Protein AF-M3CKN2-F1 (afdb_monomer_lite)

Sequence (152 aa):
MSQITGFFSELKTSFDNLSQSIQSFLNTIEAIRSFLKILFSIIPLDLFLVLIFSLVLVYLFNTISPTTTRLNYTLGVLIISVLRAFFHQTLSQTWNLGPVSLTAIFLLIPAYLVSSLRFGFYFLKKFRNEKMNSIQKISKQGSITFKNHFIL

Structure (mmCIF, N/CA/C/O backbone):
data_AF-M3CKN2-F1
#
_entry.id   AF-M3CKN2-F1
#
loop_
_atom_site.group_PDB
_atom_site.id
_atom_site.type_symbol
_atom_site.label_atom_id
_atom_site.label_alt_id
_atom_site.label_comp_id
_atom_site.label_asym_id
_atom_site.label_entity_id
_atom_site.label_seq_id
_atom_site.pdbx_PDB_ins_code
_atom_site.Cartn_x
_atom_site.Cartn_y
_atom_site.Cartn_z
_atom_site.occupancy
_atom_site.B_iso_or_equiv
_atom_site.auth_seq_id
_atom_site.auth_comp_id
_atom_site.auth_asym_id
_atom_site.auth_atom_id
_atom_site.pdbx_PDB_model_num
ATOM 1 N N . MET A 1 1 ? -39.050 3.454 58.691 1.00 56.50 1 MET A N 1
ATOM 2 C CA . MET A 1 1 ? -37.647 3.737 58.307 1.00 56.50 1 MET A CA 1
ATOM 3 C C . MET A 1 1 ? -37.112 2.742 57.252 1.00 56.50 1 MET A C 1
ATOM 5 O O . MET A 1 1 ? -35.926 2.446 57.269 1.00 56.50 1 MET A O 1
ATOM 9 N N . SER A 1 2 ? -37.945 2.227 56.326 1.00 66.50 2 SER A N 1
ATOM 10 C CA . SER A 1 2 ? -37.559 1.085 55.462 1.00 66.50 2 SER A CA 1
ATOM 11 C C . SER A 1 2 ? -37.678 1.287 53.942 1.00 66.50 2 SER A C 1
ATOM 13 O O . SER A 1 2 ? -36.967 0.612 53.211 1.00 66.50 2 SER A O 1
ATOM 15 N N . GLN A 1 3 ? -38.514 2.202 53.433 1.00 70.88 3 GLN A N 1
ATOM 16 C CA . GLN A 1 3 ? -38.692 2.361 51.975 1.00 70.88 3 GLN A CA 1
ATOM 17 C C . GLN A 1 3 ? -37.647 3.271 51.321 1.00 70.88 3 GLN A C 1
ATOM 19 O O . GLN A 1 3 ? -37.090 2.925 50.287 1.00 70.88 3 GLN A O 1
ATOM 24 N N . ILE A 1 4 ? -37.339 4.414 51.938 1.00 75.31 4 ILE A N 1
ATOM 25 C CA . ILE A 1 4 ? -36.360 5.374 51.401 1.00 75.31 4 ILE A CA 1
ATOM 26 C C . ILE A 1 4 ? -34.947 4.771 51.419 1.00 75.31 4 ILE A C 1
ATOM 28 O O . ILE A 1 4 ? -34.212 4.866 50.443 1.00 75.31 4 ILE A O 1
ATOM 32 N N . THR A 1 5 ? -34.581 4.083 52.500 1.00 79.19 5 THR A N 1
ATOM 33 C CA . THR A 1 5 ? -33.320 3.336 52.619 1.00 79.19 5 THR A CA 1
ATOM 34 C C . THR A 1 5 ? -33.224 2.179 51.622 1.00 79.19 5 THR A C 1
ATOM 36 O O . THR A 1 5 ? -32.152 1.972 51.060 1.00 79.19 5 THR A O 1
ATOM 39 N N . GLY A 1 6 ? -34.330 1.475 51.347 1.00 80.88 6 GLY A N 1
ATOM 40 C CA . GLY A 1 6 ? -34.402 0.460 50.288 1.00 80.88 6 GLY A CA 1
ATOM 41 C C . GLY A 1 6 ? -34.179 1.051 48.894 1.00 80.88 6 GLY A C 1
ATOM 42 O O . GLY A 1 6 ? -33.321 0.572 48.160 1.00 80.88 6 GLY A O 1
ATOM 43 N N . PHE A 1 7 ? -34.850 2.163 48.581 1.00 88.62 7 PHE A N 1
ATOM 44 C CA . PHE A 1 7 ? -34.675 2.886 47.319 1.00 88.62 7 PHE A CA 1
ATOM 45 C C . PHE A 1 7 ? -33.228 3.356 47.105 1.00 88.62 7 PHE A C 1
ATOM 47 O O . PHE A 1 7 ? -32.655 3.124 46.044 1.00 88.62 7 PHE A O 1
ATOM 54 N N . PHE A 1 8 ? -32.593 3.965 48.115 1.00 89.75 8 PHE A N 1
ATOM 55 C CA . PHE A 1 8 ? -31.186 4.379 48.014 1.00 89.75 8 PHE A CA 1
ATOM 56 C C . PHE A 1 8 ? -30.223 3.191 47.891 1.00 89.75 8 PHE A C 1
ATOM 58 O O . PHE A 1 8 ? -29.199 3.307 47.218 1.00 89.75 8 PHE A O 1
ATOM 65 N N . SER A 1 9 ? -30.548 2.049 48.503 1.00 89.38 9 SER A N 1
ATOM 66 C CA . SER A 1 9 ? -29.778 0.814 48.338 1.00 89.38 9 SER A CA 1
ATOM 67 C C . SER A 1 9 ? -29.868 0.286 46.905 1.00 89.38 9 SER A C 1
ATOM 69 O O . SER A 1 9 ? -28.837 -0.006 46.310 1.00 89.38 9 SER A O 1
ATOM 71 N N . GLU A 1 10 ? -31.067 0.217 46.324 1.00 91.50 10 GLU A N 1
ATOM 72 C CA . GLU A 1 10 ? -31.277 -0.208 44.931 1.00 91.50 10 GLU A CA 1
ATOM 73 C C . GLU A 1 10 ? -30.617 0.741 43.923 1.00 91.50 10 GLU A C 1
ATOM 75 O O . GLU A 1 10 ? -30.014 0.290 42.946 1.00 91.50 10 GLU A O 1
ATOM 80 N N . LEU A 1 11 ? -30.671 2.054 44.179 1.00 90.88 11 LEU A N 1
ATOM 81 C CA . LEU A 1 11 ? -29.977 3.063 43.375 1.00 90.88 11 LEU A CA 1
ATOM 82 C C . LEU A 1 11 ? -28.466 2.846 43.396 1.00 90.88 11 LEU A C 1
ATOM 84 O O . LEU A 1 11 ? -27.823 2.875 42.347 1.00 90.88 11 LEU A O 1
ATOM 88 N N . LYS A 1 12 ? -27.904 2.588 44.581 1.00 91.31 12 LYS A N 1
ATOM 89 C CA . LYS A 1 12 ? -26.478 2.302 44.736 1.00 91.31 12 LYS A CA 1
ATOM 90 C C . LYS A 1 12 ? -26.092 1.023 43.997 1.00 91.31 12 LYS A C 1
ATOM 92 O O . LYS A 1 12 ? -25.159 1.048 43.205 1.00 91.31 12 LYS A O 1
ATOM 97 N N . THR A 1 13 ? -26.852 -0.057 44.170 1.00 94.81 13 THR A N 1
ATOM 98 C CA . THR A 1 13 ? -26.615 -1.320 43.457 1.00 94.81 13 THR A CA 1
ATOM 99 C C . THR A 1 13 ? -26.701 -1.144 41.938 1.00 94.81 13 THR A C 1
ATOM 101 O O . THR A 1 13 ? -25.876 -1.682 41.207 1.00 94.81 13 THR A O 1
ATOM 104 N N . SER A 1 14 ? -27.656 -0.354 41.445 1.00 91.38 14 SER A N 1
ATOM 105 C CA . SER A 1 14 ? -27.794 -0.063 40.012 1.00 91.38 14 SER A CA 1
ATOM 106 C C . SER A 1 14 ? -26.621 0.756 39.474 1.00 91.38 14 SER A C 1
ATOM 108 O O . SER A 1 14 ? -26.134 0.484 38.377 1.00 91.38 14 SER A O 1
ATOM 110 N N . PHE A 1 15 ? -26.140 1.729 40.250 1.00 93.50 15 PHE A N 1
ATOM 111 C CA . PHE A 1 15 ? -24.962 2.517 39.901 1.00 93.50 15 PHE A CA 1
ATOM 112 C C . PHE A 1 15 ? -23.690 1.660 39.878 1.00 93.50 15 PHE A C 1
ATOM 114 O O . PHE A 1 15 ? -22.911 1.749 38.930 1.00 93.50 15 PHE A O 1
ATOM 121 N N . ASP A 1 16 ? -23.514 0.782 40.866 1.00 95.12 16 ASP A N 1
ATOM 122 C CA . ASP A 1 16 ? -22.378 -0.139 40.941 1.00 95.12 16 ASP A CA 1
ATOM 123 C C . ASP A 1 16 ? -22.386 -1.118 39.752 1.00 95.12 16 ASP A C 1
ATOM 125 O O . ASP A 1 16 ? -21.367 -1.290 39.079 1.00 95.12 16 ASP A O 1
ATOM 129 N N . ASN A 1 17 ? -23.553 -1.674 39.407 1.00 95.06 17 ASN A N 1
ATOM 130 C CA . ASN A 1 17 ? -23.725 -2.535 38.233 1.00 95.06 17 ASN A CA 1
ATOM 131 C C . ASN A 1 17 ? -23.444 -1.792 36.917 1.00 95.06 17 ASN A C 1
ATOM 133 O O . ASN A 1 17 ? -22.793 -2.338 36.024 1.00 95.06 17 ASN A O 1
ATOM 137 N N . LEU A 1 18 ? -23.906 -0.543 36.785 1.00 94.88 18 LEU A N 1
ATOM 138 C CA . LEU A 1 18 ? -23.631 0.289 35.613 1.00 94.88 18 LEU A CA 1
ATOM 139 C C . LEU A 1 18 ? -22.132 0.571 35.487 1.00 94.88 18 LEU A C 1
ATOM 141 O O . LEU A 1 18 ? -21.571 0.408 34.406 1.00 94.88 18 LEU A O 1
ATOM 145 N N . SER A 1 19 ? -21.478 0.946 36.587 1.00 94.56 19 SER A N 1
ATOM 146 C CA . SER A 1 19 ? -20.033 1.176 36.642 1.00 94.56 19 SER A CA 1
ATOM 147 C C . SER A 1 19 ? -19.262 -0.072 36.206 1.00 94.56 19 SER A C 1
ATOM 149 O O . SER A 1 19 ? -18.400 -0.008 35.328 1.00 94.56 19 SER A O 1
ATOM 151 N N . GLN A 1 20 ? -19.649 -1.242 36.718 1.00 96.06 20 GLN A N 1
ATOM 152 C CA . GLN A 1 20 ? -19.052 -2.518 36.336 1.00 96.06 20 GLN A CA 1
ATOM 153 C C . GLN A 1 20 ? -19.294 -2.859 34.856 1.00 96.06 20 GLN A C 1
ATOM 155 O O . GLN A 1 20 ? -18.383 -3.334 34.175 1.00 96.06 20 GLN A O 1
ATOM 160 N N . SER A 1 21 ? -20.488 -2.577 34.330 1.00 95.56 21 SER A N 1
ATOM 161 C CA . SER A 1 21 ? -20.810 -2.761 32.912 1.00 95.56 21 SER A CA 1
ATOM 162 C C . SER A 1 21 ? -19.997 -1.828 32.014 1.00 95.56 21 SER A C 1
ATOM 164 O O . SER A 1 21 ? -19.501 -2.267 30.977 1.00 95.56 21 SER A O 1
ATOM 166 N N . ILE A 1 22 ? -19.828 -0.561 32.401 1.00 94.50 22 ILE A N 1
ATOM 167 C CA . ILE A 1 22 ? -18.980 0.400 31.683 1.00 94.50 22 ILE A CA 1
ATOM 168 C C . ILE A 1 22 ? -17.535 -0.093 31.692 1.00 94.50 22 ILE A C 1
ATOM 170 O O . ILE A 1 22 ? -16.895 -0.123 30.644 1.00 94.50 22 ILE A O 1
ATOM 174 N N . GLN A 1 23 ? -17.030 -0.547 32.838 1.00 96.12 23 GLN A N 1
ATOM 175 C CA . GLN A 1 23 ? -15.666 -1.053 32.941 1.00 96.12 23 GLN A CA 1
ATOM 176 C C . GLN A 1 23 ? -15.455 -2.298 32.067 1.00 96.12 23 GLN A C 1
ATOM 178 O O . GLN A 1 23 ? -14.454 -2.401 31.363 1.00 96.12 23 GLN A O 1
ATOM 183 N N . SER A 1 24 ? -16.417 -3.224 32.056 1.00 95.19 24 SER A N 1
ATOM 184 C CA . SER A 1 24 ? -16.391 -4.402 31.183 1.00 95.19 24 SER A CA 1
ATOM 185 C C . SER A 1 24 ? -16.421 -4.024 29.697 1.00 95.19 24 SER A C 1
ATOM 187 O O . SER A 1 24 ? -15.660 -4.571 28.893 1.00 95.19 24 SER A O 1
ATOM 189 N N . PHE A 1 25 ? -17.235 -3.031 29.330 1.00 95.56 25 PHE A N 1
ATOM 190 C CA . PHE A 1 25 ? -17.262 -2.484 27.977 1.00 95.56 25 PHE A CA 1
ATOM 191 C C . PHE A 1 25 ? -15.909 -1.881 27.585 1.00 95.56 25 PHE A C 1
ATOM 193 O O . PHE A 1 25 ? -15.376 -2.221 26.531 1.00 95.56 25 PHE A O 1
ATOM 200 N N . LEU A 1 26 ? -15.309 -1.052 28.444 1.00 96.12 26 LEU A N 1
ATOM 201 C CA . LEU A 1 26 ? -13.989 -0.466 28.199 1.00 96.12 26 LEU A CA 1
ATOM 202 C C . LEU A 1 26 ? -12.911 -1.545 28.040 1.00 96.12 26 LEU A C 1
ATOM 204 O O . LEU A 1 26 ? -12.145 -1.491 27.079 1.00 96.12 26 LEU A O 1
ATOM 208 N N . ASN A 1 27 ? -12.911 -2.568 28.899 1.00 96.69 27 ASN A N 1
ATOM 209 C CA . ASN A 1 27 ? -11.996 -3.707 28.786 1.00 96.69 27 ASN A CA 1
ATOM 210 C C . ASN A 1 27 ? -12.182 -4.456 27.455 1.00 96.69 27 ASN A C 1
ATOM 212 O O . ASN A 1 27 ? -11.209 -4.875 26.828 1.00 96.69 27 ASN A O 1
ATOM 216 N N . THR A 1 28 ? -13.425 -4.595 26.989 1.00 95.75 28 THR A N 1
ATOM 217 C CA . THR A 1 28 ? -13.738 -5.216 25.694 1.00 95.75 28 THR A CA 1
ATOM 218 C C . THR A 1 28 ? -13.215 -4.368 24.534 1.00 95.75 28 THR A C 1
ATOM 220 O O . THR A 1 28 ? -12.582 -4.894 23.620 1.00 95.75 28 THR A O 1
ATOM 223 N N . ILE A 1 29 ? -13.418 -3.049 24.578 1.00 94.75 29 ILE A N 1
ATOM 224 C CA . ILE A 1 29 ? -12.879 -2.116 23.580 1.00 94.75 29 ILE A CA 1
ATOM 225 C C . ILE A 1 29 ? -11.348 -2.163 23.557 1.00 94.75 29 ILE A C 1
ATOM 227 O O . ILE A 1 29 ? -10.748 -2.149 22.482 1.00 94.75 29 ILE A O 1
ATOM 231 N N . GLU A 1 30 ? -10.704 -2.267 24.717 1.00 95.94 30 GLU A N 1
ATOM 232 C CA . GLU A 1 30 ? -9.252 -2.388 24.813 1.00 95.94 30 GLU A CA 1
ATOM 233 C C . GLU A 1 30 ? -8.739 -3.715 24.237 1.00 95.94 30 GLU A C 1
ATOM 235 O O . GLU A 1 30 ? -7.770 -3.718 23.471 1.00 95.94 30 GLU A O 1
ATOM 240 N N . ALA A 1 31 ? -9.435 -4.825 24.496 1.00 94.44 31 ALA A N 1
ATOM 241 C CA . ALA A 1 31 ? -9.141 -6.114 23.874 1.00 94.44 31 ALA A CA 1
ATOM 242 C C . ALA A 1 31 ? -9.282 -6.055 22.342 1.00 94.44 31 ALA A C 1
ATOM 244 O O . ALA A 1 31 ? -8.383 -6.500 21.624 1.00 94.44 31 ALA A O 1
ATOM 245 N N . ILE A 1 32 ? -10.354 -5.435 21.830 1.00 92.69 32 ILE A N 1
ATOM 246 C CA . ILE A 1 32 ? -10.556 -5.208 20.389 1.00 92.69 32 ILE A CA 1
ATOM 247 C C . ILE A 1 32 ? -9.420 -4.355 19.822 1.00 92.69 32 ILE A C 1
ATOM 249 O O . ILE A 1 32 ? -8.836 -4.707 18.799 1.00 92.69 32 ILE A O 1
ATOM 253 N N . ARG A 1 33 ? -9.054 -3.254 20.485 1.00 92.00 33 ARG A N 1
ATOM 254 C CA . ARG A 1 33 ? -7.953 -2.382 20.056 1.00 92.00 33 ARG A CA 1
ATOM 255 C C . ARG A 1 33 ? -6.627 -3.140 20.003 1.00 92.00 33 ARG A C 1
ATOM 257 O O . ARG A 1 33 ? -5.871 -2.959 19.050 1.00 92.00 33 ARG A O 1
ATOM 264 N N . SER A 1 34 ? -6.347 -3.979 20.999 1.00 92.12 34 SER A N 1
ATOM 265 C CA . SER A 1 34 ? -5.147 -4.818 21.047 1.00 92.12 34 SER A CA 1
ATOM 266 C C . SER A 1 34 ? -5.117 -5.819 19.889 1.00 92.12 34 SER A C 1
ATOM 268 O O . SER A 1 34 ? -4.129 -5.892 19.158 1.00 92.12 34 SER A O 1
ATOM 270 N N . PHE A 1 35 ? -6.234 -6.507 19.639 1.00 89.62 35 PHE A N 1
ATOM 271 C CA . PHE A 1 35 ? -6.379 -7.401 18.492 1.00 89.62 35 PHE A CA 1
ATOM 272 C C . PHE A 1 35 ? -6.173 -6.667 17.160 1.00 89.62 35 PHE A C 1
ATOM 274 O O . PHE A 1 35 ? -5.379 -7.109 16.333 1.00 89.62 35 PHE A O 1
ATOM 281 N N . LEU A 1 36 ? -6.824 -5.516 16.965 1.00 84.75 36 LEU A N 1
ATOM 282 C CA . LEU A 1 36 ? -6.663 -4.704 15.758 1.00 84.75 36 LEU A CA 1
ATOM 283 C C . LEU A 1 36 ? -5.214 -4.239 15.583 1.00 84.75 36 LEU A C 1
ATOM 285 O O . LEU A 1 36 ? -4.702 -4.236 14.467 1.00 84.75 36 LEU A O 1
ATOM 289 N N . LYS A 1 37 ? -4.522 -3.895 16.673 1.00 84.50 37 LYS A N 1
ATOM 290 C CA . LYS A 1 37 ? -3.102 -3.534 16.637 1.00 84.50 37 LYS A CA 1
ATOM 291 C C . LYS A 1 37 ? -2.233 -4.701 16.162 1.00 84.50 37 LYS A C 1
ATOM 293 O O . LYS A 1 37 ? -1.327 -4.474 15.369 1.00 84.50 37 LYS A O 1
ATOM 298 N N . ILE A 1 38 ? -2.516 -5.930 16.597 1.00 86.25 38 ILE A N 1
ATOM 299 C CA . ILE A 1 38 ? -1.823 -7.140 16.122 1.00 86.25 38 ILE A CA 1
ATOM 300 C C . ILE A 1 38 ? -2.145 -7.392 14.643 1.00 86.25 38 ILE A C 1
ATOM 302 O O . ILE A 1 38 ? -1.232 -7.582 13.841 1.00 86.25 38 ILE A O 1
ATOM 306 N N . LEU A 1 39 ? -3.423 -7.331 14.262 1.00 79.69 39 LEU A N 1
ATOM 307 C CA . LEU A 1 39 ? -3.879 -7.545 12.888 1.00 79.69 39 LEU A CA 1
ATOM 308 C C . LEU A 1 39 ? -3.208 -6.568 11.907 1.00 79.69 39 LEU A C 1
ATOM 310 O O . LEU A 1 39 ? -2.627 -6.987 10.905 1.00 79.69 39 LEU A O 1
ATOM 314 N N . PHE A 1 40 ? -3.219 -5.272 12.228 1.00 73.69 40 PHE A N 1
ATOM 315 C CA . PHE A 1 40 ? -2.593 -4.228 11.412 1.00 73.69 40 PHE A CA 1
ATOM 316 C C . PHE A 1 40 ? -1.070 -4.128 11.587 1.00 73.69 40 PHE A C 1
ATOM 318 O O . PHE A 1 40 ? -0.418 -3.376 10.863 1.00 73.69 40 PHE A O 1
ATOM 325 N N . SER A 1 41 ? -0.476 -4.888 12.512 1.00 76.56 41 SER A N 1
ATOM 326 C CA . SER A 1 41 ? 0.979 -5.054 12.579 1.00 76.56 41 SER A CA 1
ATOM 327 C C . SER A 1 41 ? 1.495 -5.995 11.489 1.00 76.56 41 SER A C 1
ATOM 329 O O . SER A 1 41 ? 2.648 -5.862 11.087 1.00 76.56 41 SER A O 1
ATOM 331 N N . ILE A 1 42 ? 0.678 -6.950 11.029 1.00 74.38 42 ILE A N 1
ATOM 332 C CA . ILE A 1 42 ? 1.052 -7.903 9.971 1.00 74.38 42 ILE A CA 1
ATOM 333 C C . ILE A 1 42 ? 0.912 -7.242 8.598 1.00 74.38 42 ILE A C 1
ATOM 335 O O . ILE A 1 42 ? 1.800 -7.351 7.755 1.00 74.38 42 ILE A O 1
ATOM 339 N N . ILE A 1 43 ? -0.200 -6.535 8.380 1.00 66.81 43 ILE A N 1
ATOM 340 C CA . ILE A 1 43 ? -0.446 -5.754 7.168 1.00 66.81 43 ILE A CA 1
ATOM 341 C C . ILE A 1 43 ? -0.616 -4.297 7.592 1.00 66.81 43 ILE A C 1
ATOM 343 O O . ILE A 1 43 ? -1.616 -3.990 8.245 1.00 66.81 43 ILE A O 1
ATOM 347 N N . PRO A 1 44 ? 0.306 -3.391 7.218 1.00 78.38 44 PRO A N 1
ATOM 348 C CA . PRO A 1 44 ? 0.173 -1.990 7.578 1.00 78.38 44 PRO A CA 1
ATOM 349 C C . PRO A 1 44 ? -1.145 -1.448 7.018 1.00 78.38 44 PRO A C 1
ATOM 351 O O . PRO A 1 44 ? -1.361 -1.472 5.804 1.00 78.38 44 PRO A O 1
ATOM 354 N N . LEU A 1 45 ? -2.017 -0.956 7.907 1.00 78.38 45 LEU A N 1
ATOM 355 C CA . LEU A 1 45 ? -3.328 -0.383 7.562 1.00 78.38 45 LEU A CA 1
ATOM 356 C C . LEU A 1 45 ? -3.206 0.630 6.414 1.00 78.38 45 LEU A C 1
ATOM 358 O O . LEU A 1 45 ? -4.000 0.620 5.477 1.00 78.38 45 LEU A O 1
ATOM 362 N N . ASP A 1 46 ? -2.160 1.452 6.457 1.00 80.19 46 ASP A N 1
ATOM 363 C CA . ASP A 1 46 ? -1.847 2.444 5.431 1.00 80.19 46 ASP A CA 1
ATOM 364 C C . ASP A 1 46 ? -1.740 1.842 4.025 1.00 80.19 46 ASP A C 1
ATOM 366 O O . ASP A 1 46 ? -2.222 2.427 3.058 1.00 80.19 46 ASP A O 1
ATOM 370 N N . LEU A 1 47 ? -1.126 0.666 3.901 1.00 86.06 47 LEU A N 1
ATOM 371 C CA . LEU A 1 47 ? -0.939 -0.008 2.619 1.00 86.06 47 LEU A CA 1
ATOM 372 C C . LEU A 1 47 ? -2.264 -0.557 2.088 1.00 86.06 47 LEU A C 1
ATOM 374 O O . LEU A 1 47 ? -2.553 -0.433 0.898 1.00 86.06 47 LEU A O 1
ATOM 378 N N . PHE A 1 48 ? -3.088 -1.107 2.979 1.00 86.06 48 PHE A N 1
ATOM 379 C CA . PHE A 1 48 ? -4.425 -1.587 2.647 1.00 86.06 48 PHE A CA 1
ATOM 380 C C . PHE A 1 48 ? -5.345 -0.451 2.181 1.00 86.06 48 PHE A C 1
ATOM 382 O O . PHE A 1 48 ? -6.042 -0.593 1.176 1.00 86.06 48 PHE A O 1
ATOM 389 N N . LEU A 1 49 ? -5.300 0.698 2.862 1.00 88.19 49 LEU A N 1
ATOM 390 C CA . LEU A 1 49 ? -6.074 1.879 2.485 1.00 88.19 49 LEU A CA 1
ATOM 391 C C . LEU A 1 49 ? -5.672 2.384 1.099 1.00 88.19 49 LEU A C 1
ATOM 393 O O . LEU A 1 49 ? -6.540 2.545 0.242 1.00 88.19 49 LEU A O 1
ATOM 397 N N . VAL A 1 50 ? -4.369 2.573 0.849 1.00 92.62 50 VAL A N 1
ATOM 398 C CA . VAL A 1 50 ? -3.886 2.997 -0.476 1.00 92.62 50 VAL A CA 1
ATOM 399 C C . VAL A 1 50 ? -4.353 2.010 -1.546 1.00 92.62 50 VAL A C 1
ATOM 401 O O . VAL A 1 50 ? -4.897 2.434 -2.560 1.00 92.62 50 VAL A O 1
ATOM 404 N N . LEU A 1 51 ? -4.237 0.702 -1.300 1.00 91.69 51 LEU A N 1
ATOM 405 C CA . LEU A 1 51 ? -4.662 -0.325 -2.249 1.00 91.69 51 LEU A CA 1
ATOM 406 C C . LEU A 1 51 ? -6.156 -0.233 -2.598 1.00 91.69 51 LEU A C 1
ATOM 408 O O . LEU A 1 51 ? -6.494 -0.223 -3.781 1.00 91.69 51 LEU A O 1
ATOM 412 N N . ILE A 1 52 ? -7.047 -0.165 -1.603 1.00 93.06 52 ILE A N 1
ATOM 413 C CA . ILE A 1 52 ? -8.498 -0.121 -1.848 1.00 93.06 52 ILE A CA 1
ATOM 414 C C . ILE A 1 52 ? -8.890 1.127 -2.632 1.00 93.06 52 ILE A C 1
ATOM 416 O O . ILE A 1 52 ? -9.607 1.026 -3.628 1.00 93.06 52 ILE A O 1
ATOM 420 N N . PHE A 1 53 ? -8.403 2.301 -2.229 1.00 94.06 53 PHE A N 1
ATOM 421 C CA . PHE A 1 53 ? -8.729 3.537 -2.938 1.00 94.06 53 PHE A CA 1
ATOM 422 C C . PHE A 1 53 ? -8.152 3.548 -4.356 1.00 94.06 53 PHE A C 1
ATOM 42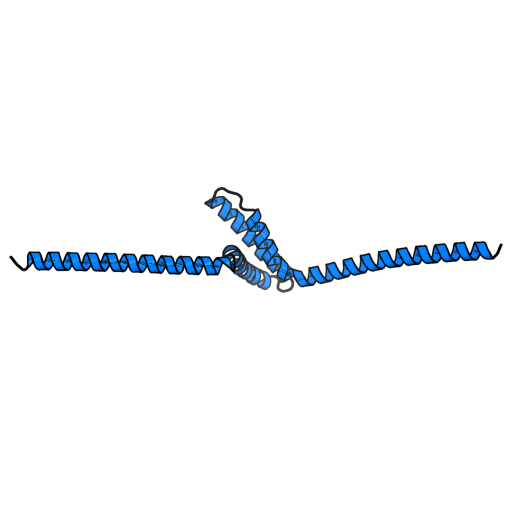4 O O . PHE A 1 53 ? -8.814 4.003 -5.292 1.00 94.06 53 PHE A O 1
ATOM 431 N N . SER A 1 54 ? -6.954 2.994 -4.550 1.00 94.94 54 SER A N 1
ATOM 432 C CA . SER A 1 54 ? -6.372 2.861 -5.882 1.00 94.94 54 SER A CA 1
ATOM 433 C C . SER A 1 54 ? -7.191 1.924 -6.762 1.00 94.94 54 SER A C 1
ATOM 435 O O . SER A 1 54 ? -7.386 2.243 -7.928 1.00 94.94 54 SER A O 1
ATOM 437 N N . LEU A 1 55 ? -7.726 0.817 -6.237 1.00 93.69 55 LEU A N 1
ATOM 438 C CA . LEU A 1 55 ? -8.570 -0.103 -7.011 1.00 93.69 55 LEU A CA 1
ATOM 439 C C . LEU A 1 55 ? -9.813 0.583 -7.589 1.00 93.69 55 LEU A C 1
ATOM 441 O O . LEU A 1 55 ? -10.169 0.310 -8.735 1.00 93.69 55 LEU A O 1
ATOM 445 N N . VAL A 1 56 ? -10.425 1.510 -6.847 1.00 94.62 56 VAL A N 1
ATOM 446 C CA . VAL A 1 56 ? -11.550 2.314 -7.349 1.00 94.62 56 VAL A CA 1
ATOM 447 C C . VAL A 1 56 ? -11.119 3.158 -8.552 1.00 94.62 56 VAL A C 1
ATOM 449 O O . VAL A 1 56 ? -11.763 3.106 -9.598 1.00 94.62 56 VAL A O 1
ATOM 452 N N . LEU A 1 57 ? -9.998 3.884 -8.453 1.00 94.00 57 LEU A N 1
ATOM 453 C CA . LEU A 1 57 ? -9.477 4.667 -9.582 1.00 94.00 57 LEU A CA 1
ATOM 454 C C . LEU A 1 57 ? -9.098 3.784 -10.771 1.00 94.00 57 LEU A C 1
ATOM 456 O O . LEU A 1 57 ? -9.373 4.130 -11.914 1.00 94.00 57 LEU A O 1
ATOM 460 N N . VAL A 1 58 ? -8.494 2.629 -10.510 1.00 94.88 58 VAL A N 1
ATOM 461 C CA . VAL A 1 58 ? -8.098 1.674 -11.548 1.00 94.88 58 VAL A CA 1
ATOM 462 C C . VAL A 1 58 ? -9.310 1.145 -12.293 1.00 94.88 58 VAL A C 1
ATOM 464 O O . VAL A 1 58 ? -9.273 1.062 -13.517 1.00 94.88 58 VAL A O 1
ATOM 467 N N . TYR A 1 59 ? -10.390 0.827 -11.583 1.00 93.38 59 TYR A N 1
ATOM 468 C CA . TYR A 1 59 ? -11.653 0.435 -12.194 1.00 93.38 59 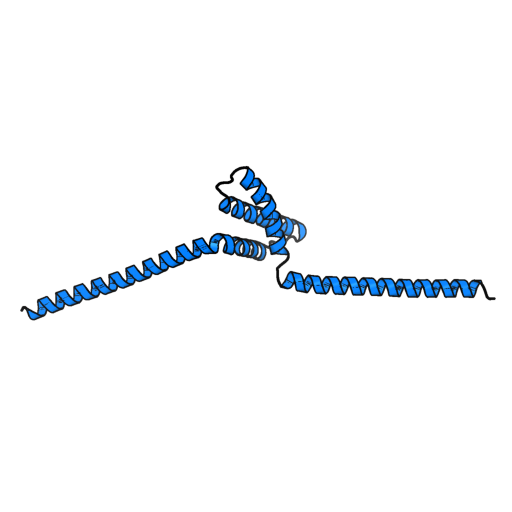TYR A CA 1
ATOM 469 C C . TYR A 1 59 ? -12.197 1.535 -13.122 1.00 93.38 59 TYR A C 1
ATOM 471 O O . TYR A 1 59 ? -12.529 1.264 -14.280 1.00 93.38 59 TYR A O 1
ATOM 479 N N . LEU A 1 60 ? -12.198 2.789 -12.658 1.00 94.50 60 LEU A N 1
ATOM 480 C CA . LEU A 1 60 ? -12.632 3.936 -13.462 1.00 94.50 60 LEU A CA 1
ATOM 481 C C . LEU A 1 60 ? -11.747 4.135 -14.702 1.00 94.50 60 LEU A C 1
ATOM 483 O O . LEU A 1 60 ? -12.253 4.250 -15.816 1.00 94.50 60 LEU A O 1
ATOM 487 N N . PHE A 1 61 ? -10.424 4.108 -14.545 1.00 94.69 61 PHE A N 1
ATOM 488 C CA . PHE A 1 61 ? -9.489 4.268 -15.659 1.00 94.69 61 PHE A CA 1
ATOM 489 C C . PHE A 1 61 ? -9.559 3.116 -16.657 1.00 94.69 61 PHE A C 1
ATOM 491 O O . PHE A 1 61 ? -9.496 3.356 -17.859 1.00 94.69 61 PHE A O 1
ATOM 498 N N . ASN A 1 62 ? -9.742 1.879 -16.195 1.00 92.88 62 ASN A N 1
ATOM 499 C CA . ASN A 1 62 ? -9.908 0.722 -17.075 1.00 92.88 62 ASN A CA 1
ATOM 500 C C . ASN A 1 62 ? -11.212 0.777 -17.877 1.00 92.88 62 ASN A C 1
ATOM 502 O O . ASN A 1 62 ? -11.266 0.194 -18.954 1.00 92.88 62 ASN A O 1
ATOM 506 N N . THR A 1 63 ? -12.232 1.491 -17.393 1.00 92.94 63 THR A N 1
ATOM 507 C CA . THR A 1 63 ? -13.467 1.730 -18.157 1.00 92.94 63 THR A CA 1
ATOM 508 C C . THR A 1 63 ? -13.211 2.643 -19.363 1.00 92.94 63 THR A C 1
ATOM 510 O O . THR A 1 63 ? -13.819 2.463 -20.412 1.00 92.94 63 THR A O 1
ATOM 513 N N . ILE A 1 64 ? -12.278 3.594 -19.240 1.00 91.56 64 ILE A N 1
ATOM 514 C CA . ILE A 1 64 ? -11.925 4.554 -20.301 1.00 91.56 64 ILE A CA 1
ATOM 515 C C . ILE A 1 64 ? -10.825 3.992 -21.219 1.00 91.56 64 ILE A C 1
ATOM 517 O O . ILE A 1 64 ? -10.891 4.137 -22.436 1.00 91.56 64 ILE A O 1
ATOM 521 N N . SER A 1 65 ? -9.807 3.350 -20.641 1.00 88.12 65 SER A N 1
ATOM 522 C CA . SER A 1 65 ? -8.635 2.820 -21.345 1.00 88.12 65 SER A CA 1
ATOM 523 C C . SER A 1 65 ? -8.310 1.393 -20.877 1.00 88.12 65 SER A C 1
ATOM 525 O O . SER A 1 65 ? -7.409 1.188 -20.055 1.00 88.12 65 SER A O 1
ATOM 527 N N . PRO A 1 66 ? -9.030 0.374 -21.377 1.00 86.44 66 PRO A N 1
ATOM 528 C CA . PRO A 1 66 ? -8.905 -1.001 -20.890 1.00 86.44 66 PRO A CA 1
ATOM 529 C C . PRO A 1 66 ? -7.569 -1.665 -21.253 1.00 86.44 66 PRO A C 1
ATOM 531 O O . PRO A 1 66 ? -7.095 -2.536 -20.526 1.00 86.44 66 PRO A O 1
ATOM 534 N N . THR A 1 67 ? -6.918 -1.245 -22.342 1.00 87.00 67 THR A N 1
ATOM 535 C CA . THR A 1 67 ? -5.662 -1.842 -22.837 1.00 87.00 67 THR A CA 1
ATOM 536 C C . THR A 1 67 ? -4.424 -1.413 -22.041 1.00 87.00 67 THR A C 1
ATOM 538 O O . THR A 1 67 ? -3.359 -2.016 -22.181 1.00 87.00 67 THR A O 1
ATOM 541 N N . THR A 1 68 ? -4.546 -0.408 -21.166 1.00 88.12 68 THR A N 1
ATOM 542 C CA . THR A 1 68 ? -3.435 0.180 -20.398 1.00 88.12 68 THR A CA 1
ATOM 543 C C . THR A 1 68 ? -3.486 -0.162 -18.907 1.00 88.12 68 THR A C 1
ATOM 545 O O . THR A 1 68 ? -2.997 0.603 -18.077 1.00 88.12 68 THR A O 1
ATOM 548 N N . THR A 1 69 ? -4.017 -1.333 -18.537 1.00 86.94 69 THR A N 1
ATOM 549 C CA . THR A 1 69 ? -4.309 -1.732 -17.143 1.00 86.94 69 THR A CA 1
ATOM 550 C C . THR A 1 69 ? -3.148 -1.517 -16.159 1.00 86.94 69 THR A C 1
ATOM 552 O O . THR A 1 69 ? -3.362 -1.070 -15.035 1.00 86.94 69 THR A O 1
ATOM 555 N N . ARG A 1 70 ? -1.897 -1.789 -16.564 1.00 88.50 70 ARG A N 1
ATOM 556 C CA . ARG A 1 70 ? -0.712 -1.585 -15.700 1.00 88.50 70 ARG A CA 1
ATOM 557 C C . ARG A 1 70 ? -0.393 -0.108 -15.461 1.00 88.50 70 ARG A C 1
ATOM 559 O O . ARG A 1 70 ? -0.014 0.269 -14.355 1.00 88.50 70 ARG A O 1
ATOM 566 N N . LEU A 1 71 ? -0.545 0.727 -16.490 1.00 89.19 71 LEU A N 1
ATOM 567 C CA . LEU A 1 71 ? -0.369 2.174 -16.352 1.00 89.19 71 LEU A CA 1
ATOM 568 C C . LEU A 1 71 ? -1.489 2.760 -15.498 1.00 89.19 71 LEU A C 1
ATOM 570 O O . LEU A 1 71 ? -1.206 3.533 -14.592 1.00 89.19 71 LEU A O 1
ATOM 574 N N . ASN A 1 72 ? -2.726 2.314 -15.710 1.00 92.56 72 ASN A N 1
ATOM 575 C CA . ASN A 1 72 ? -3.875 2.717 -14.903 1.00 92.56 72 AS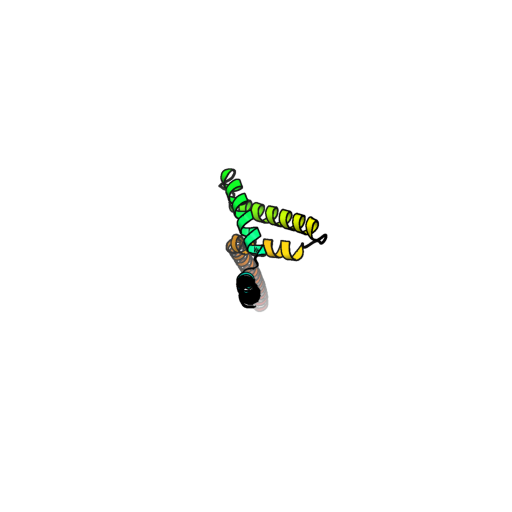N A CA 1
ATOM 576 C C . ASN A 1 72 ? -3.670 2.350 -13.426 1.00 92.56 72 ASN A C 1
ATOM 578 O O . ASN A 1 72 ? -3.944 3.171 -12.556 1.00 92.56 72 ASN A O 1
ATOM 582 N N . TYR A 1 73 ? -3.112 1.163 -13.143 1.00 92.56 73 TYR A N 1
ATOM 583 C CA . TYR A 1 73 ? -2.691 0.763 -11.796 1.00 92.56 73 TYR A CA 1
ATOM 584 C C . TYR A 1 73 ? -1.655 1.711 -11.198 1.00 92.56 73 TYR A C 1
ATOM 586 O O . TYR A 1 73 ? -1.844 2.208 -10.090 1.00 92.56 73 TYR A O 1
ATOM 594 N N . THR A 1 74 ? -0.599 2.025 -11.946 1.00 93.75 74 THR A N 1
ATOM 595 C CA . THR A 1 74 ? 0.443 2.945 -11.472 1.00 93.75 74 THR A CA 1
ATOM 596 C C . THR A 1 74 ? -0.106 4.338 -11.200 1.00 93.75 74 THR A C 1
ATOM 598 O O . THR A 1 74 ? 0.185 4.912 -10.156 1.00 93.75 74 THR A O 1
ATOM 601 N N . LEU A 1 75 ? -0.944 4.863 -12.095 1.00 93.38 75 LEU A N 1
ATOM 602 C CA . LEU A 1 75 ? -1.605 6.151 -11.907 1.00 93.38 75 LEU A CA 1
ATOM 603 C C . LEU A 1 75 ? -2.535 6.126 -10.693 1.00 93.38 75 LEU A C 1
ATOM 605 O O . LEU A 1 75 ? -2.495 7.048 -9.886 1.00 93.38 75 LEU A O 1
ATOM 609 N N . GLY A 1 76 ? -3.316 5.059 -10.515 1.00 94.69 76 GLY A N 1
ATOM 610 C CA . GLY A 1 76 ? -4.182 4.888 -9.352 1.00 94.69 76 GLY A CA 1
ATOM 611 C C . GLY A 1 76 ? -3.403 4.868 -8.035 1.00 94.69 76 GLY A C 1
ATOM 612 O O . GLY A 1 76 ? -3.815 5.513 -7.075 1.00 94.69 76 GLY A O 1
ATOM 613 N N . VAL A 1 77 ? -2.260 4.179 -7.979 1.00 95.25 77 VAL A N 1
ATOM 614 C CA . VAL A 1 77 ? -1.381 4.181 -6.795 1.00 95.25 77 VAL A CA 1
ATOM 615 C C . VAL A 1 77 ? -0.776 5.564 -6.567 1.00 95.25 77 VAL A C 1
ATOM 617 O O . VAL A 1 77 ? -0.884 6.094 -5.466 1.00 95.25 77 VAL A O 1
ATOM 620 N N . LEU A 1 78 ? -0.211 6.194 -7.600 1.00 94.81 78 LEU A N 1
ATOM 621 C CA . LEU A 1 78 ? 0.428 7.507 -7.475 1.00 94.81 78 LEU A CA 1
ATOM 622 C C . LEU A 1 78 ? -0.548 8.602 -7.038 1.00 94.81 78 LEU A C 1
ATOM 624 O O . LEU A 1 78 ? -0.229 9.361 -6.126 1.00 94.81 78 LEU A O 1
ATOM 628 N N . ILE A 1 79 ? -1.736 8.672 -7.644 1.00 94.56 79 ILE A N 1
ATOM 629 C CA . ILE A 1 79 ? -2.751 9.677 -7.299 1.00 94.56 79 ILE A CA 1
ATOM 630 C C . ILE A 1 79 ? -3.161 9.528 -5.833 1.00 94.56 79 ILE A C 1
ATOM 632 O O . ILE A 1 79 ? -3.151 10.510 -5.094 1.00 94.56 79 ILE A O 1
ATOM 636 N N . ILE A 1 80 ? -3.459 8.306 -5.381 1.00 95.69 80 ILE A N 1
ATOM 637 C CA . ILE A 1 80 ? -3.851 8.066 -3.987 1.00 95.69 80 ILE A CA 1
ATOM 638 C C . ILE A 1 80 ? -2.699 8.339 -3.018 1.00 95.69 80 ILE A C 1
ATOM 640 O O . ILE A 1 80 ? -2.923 8.925 -1.959 1.00 95.69 80 ILE A O 1
ATOM 644 N N . SER A 1 81 ? -1.460 7.995 -3.371 1.00 92.88 81 SER A N 1
ATOM 645 C CA . SER A 1 81 ? -0.281 8.334 -2.568 1.00 92.88 81 SER A CA 1
ATOM 646 C C . SER A 1 81 ? -0.082 9.847 -2.436 1.00 92.88 81 SER A C 1
ATOM 648 O O . SER A 1 81 ? 0.204 10.324 -1.338 1.00 92.88 81 SER A O 1
ATOM 650 N N . VAL A 1 82 ? -0.275 10.614 -3.514 1.00 92.75 82 VAL A N 1
ATOM 651 C CA . VAL A 1 82 ? -0.201 12.085 -3.485 1.00 92.75 82 VAL A CA 1
ATOM 652 C C . VAL A 1 82 ? -1.328 12.671 -2.639 1.00 92.75 82 VAL A C 1
ATOM 654 O O . VAL A 1 82 ? -1.057 13.500 -1.773 1.00 92.75 82 VAL A O 1
ATOM 657 N N . LEU A 1 83 ? -2.569 12.206 -2.820 1.00 92.94 83 LEU A N 1
ATOM 658 C CA . LEU A 1 83 ? -3.704 12.624 -1.990 1.00 92.94 83 LEU A CA 1
ATOM 659 C C . LEU A 1 83 ? -3.440 12.337 -0.508 1.00 92.94 83 LEU A C 1
ATOM 661 O O . LEU A 1 83 ? -3.670 13.198 0.335 1.00 92.94 83 LEU A O 1
ATOM 665 N N . ARG A 1 84 ? -2.902 11.158 -0.181 1.00 91.00 84 ARG A N 1
ATOM 666 C CA . ARG A 1 84 ? -2.520 10.800 1.190 1.00 91.00 84 ARG A CA 1
ATOM 667 C C . ARG A 1 84 ? -1.466 11.754 1.745 1.00 91.00 84 ARG A C 1
ATOM 669 O O . ARG A 1 84 ? -1.628 12.227 2.866 1.00 91.00 84 ARG A O 1
ATOM 676 N N . ALA A 1 85 ? -0.398 12.026 0.992 1.00 89.69 85 ALA A N 1
ATOM 677 C CA . ALA A 1 85 ? 0.638 12.965 1.421 1.00 89.69 85 ALA A CA 1
ATOM 678 C C . ALA A 1 85 ? 0.052 14.358 1.678 1.00 89.69 85 ALA A C 1
ATOM 680 O O . ALA A 1 85 ? 0.375 14.976 2.690 1.00 89.69 85 ALA A O 1
ATOM 681 N N . PHE A 1 86 ? -0.848 14.810 0.803 1.00 90.56 86 PHE A N 1
ATOM 682 C CA . PHE A 1 86 ? -1.543 16.081 0.945 1.00 90.56 86 PHE A CA 1
ATOM 683 C C . PHE A 1 86 ? -2.409 16.120 2.210 1.00 90.56 86 PHE A C 1
ATOM 685 O O . PHE A 1 86 ? -2.213 16.996 3.046 1.00 90.56 86 PHE A O 1
ATOM 692 N N . PHE A 1 87 ? -3.293 15.138 2.418 1.00 88.69 87 PHE A N 1
ATOM 693 C CA . PHE A 1 87 ? -4.136 15.080 3.618 1.00 88.69 87 PHE A CA 1
ATOM 694 C C . PHE A 1 87 ? -3.320 14.983 4.908 1.00 88.69 87 PHE A C 1
ATOM 696 O O . PHE A 1 87 ? -3.665 15.619 5.903 1.00 88.69 87 PHE A O 1
ATOM 703 N N . HIS A 1 88 ? -2.224 14.223 4.896 1.00 87.44 88 HIS A N 1
ATOM 704 C CA . HIS A 1 88 ? -1.341 14.124 6.051 1.00 87.44 88 HIS A CA 1
ATOM 705 C C . HIS A 1 88 ? -0.650 15.458 6.353 1.00 87.44 88 HIS A C 1
ATOM 707 O O . HIS A 1 88 ? -0.612 15.875 7.506 1.00 87.44 88 HIS A O 1
ATOM 713 N N . GLN A 1 89 ? -0.184 16.174 5.326 1.00 88.75 89 GLN A N 1
ATOM 714 C CA . GLN A 1 89 ? 0.363 17.520 5.490 1.00 88.75 89 GLN A CA 1
ATOM 715 C C . GLN A 1 89 ? -0.689 18.490 6.046 1.00 88.75 89 GLN A C 1
ATOM 717 O O . GLN A 1 89 ? -0.374 19.291 6.921 1.00 88.75 89 GLN A O 1
ATOM 722 N N . THR A 1 90 ? -1.938 18.422 5.579 1.00 87.50 90 THR A N 1
ATOM 723 C CA . THR A 1 90 ? -3.017 19.302 6.057 1.00 87.50 90 THR A CA 1
ATOM 724 C C . THR A 1 90 ? -3.385 19.039 7.520 1.00 87.50 90 THR A C 1
ATOM 726 O O . THR A 1 90 ? -3.612 19.986 8.265 1.00 87.50 90 THR A O 1
ATOM 729 N N . LEU A 1 91 ? -3.434 17.772 7.944 1.00 86.44 91 LEU A N 1
ATOM 730 C CA . LEU A 1 91 ? -3.853 17.389 9.299 1.00 86.44 91 LEU A CA 1
ATOM 731 C C . LEU A 1 91 ? -2.714 17.443 10.321 1.00 86.44 91 LEU A C 1
ATOM 733 O O . LEU A 1 91 ? -2.920 17.856 11.458 1.00 86.44 91 LEU A O 1
ATOM 737 N N . SER A 1 92 ? -1.522 16.995 9.933 1.00 83.50 92 SER A N 1
ATOM 738 C CA . SER A 1 92 ? -0.379 16.802 10.831 1.00 83.50 92 SER A CA 1
ATOM 739 C C . SER A 1 92 ? 0.711 17.859 10.657 1.00 83.50 92 SER A C 1
ATOM 741 O O . SER A 1 92 ? 1.723 17.781 11.347 1.00 83.50 92 SER A O 1
ATOM 743 N N . GLN A 1 93 ? 0.536 18.816 9.733 1.00 86.50 93 GLN A N 1
ATOM 744 C CA . GLN A 1 93 ? 1.482 19.903 9.420 1.00 86.50 93 GLN A CA 1
ATOM 745 C C . GLN A 1 93 ? 2.910 19.433 9.082 1.00 86.50 93 GLN A C 1
ATOM 747 O O . GLN A 1 93 ? 3.856 20.219 9.102 1.00 86.50 93 GLN A O 1
ATOM 752 N N . THR A 1 94 ? 3.078 18.150 8.757 1.00 86.31 94 THR A N 1
ATOM 753 C CA . THR A 1 94 ? 4.375 17.506 8.541 1.00 86.31 94 THR A CA 1
ATOM 754 C C . THR A 1 94 ? 4.374 16.681 7.263 1.00 86.31 94 THR A C 1
ATOM 756 O O . THR A 1 94 ? 3.400 16.007 6.912 1.00 86.31 94 THR A O 1
ATOM 759 N N . TRP A 1 95 ? 5.507 16.718 6.561 1.00 81.25 95 TRP A N 1
ATOM 760 C CA . TRP A 1 95 ? 5.679 16.010 5.302 1.00 81.25 95 TRP A CA 1
ATOM 761 C C . TRP A 1 95 ? 6.062 14.558 5.556 1.00 81.25 95 TRP A C 1
ATOM 763 O O . TRP A 1 95 ? 7.192 14.248 5.927 1.00 81.25 95 TRP A O 1
ATOM 773 N N . ASN A 1 96 ? 5.135 13.646 5.286 1.00 84.00 96 ASN A N 1
ATOM 774 C CA . ASN A 1 96 ? 5.329 12.214 5.511 1.00 84.00 96 ASN A CA 1
ATOM 775 C C . ASN A 1 96 ? 5.698 11.459 4.219 1.00 84.00 96 ASN A C 1
ATOM 777 O O . ASN A 1 96 ? 5.108 10.440 3.863 1.00 84.00 96 ASN A O 1
ATOM 781 N N . LEU A 1 97 ? 6.669 11.996 3.473 1.00 84.81 97 LEU A N 1
ATOM 782 C CA . LEU A 1 97 ? 7.020 11.519 2.126 1.00 84.81 97 LEU A CA 1
ATOM 783 C C . LEU A 1 97 ? 7.706 10.145 2.120 1.00 84.81 97 LEU A C 1
ATOM 785 O O . LEU A 1 97 ? 7.507 9.365 1.189 1.00 84.81 97 LEU A O 1
ATOM 789 N N . GLY A 1 98 ? 8.491 9.821 3.151 1.00 85.94 98 GLY A N 1
ATOM 790 C CA . GLY A 1 98 ? 9.173 8.525 3.265 1.00 85.94 98 GLY A CA 1
ATOM 791 C C . GLY A 1 98 ? 8.177 7.357 3.310 1.00 85.94 98 GLY A C 1
ATOM 792 O O . GLY A 1 98 ? 8.132 6.559 2.378 1.00 85.94 98 GLY A O 1
ATOM 793 N N . PRO A 1 99 ? 7.304 7.278 4.325 1.00 84.94 99 PRO A N 1
ATOM 794 C CA . PRO A 1 99 ? 6.250 6.262 4.400 1.00 84.94 99 PRO A CA 1
ATOM 795 C C . PRO A 1 99 ? 5.283 6.259 3.207 1.00 84.94 99 PRO A C 1
ATOM 797 O O . PRO A 1 99 ? 4.805 5.198 2.798 1.00 84.94 99 PRO A O 1
ATOM 800 N N . VAL A 1 100 ? 4.991 7.418 2.608 1.00 86.75 100 VAL A N 1
ATOM 801 C CA . VAL A 1 100 ? 4.175 7.495 1.383 1.00 86.75 100 VAL A CA 1
ATOM 802 C C . VAL A 1 100 ? 4.875 6.854 0.188 1.00 86.75 100 VAL A C 1
ATOM 804 O O . VAL A 1 100 ? 4.281 6.012 -0.482 1.00 86.75 100 VAL A O 1
ATOM 807 N N . SER A 1 101 ? 6.141 7.181 -0.056 1.00 86.88 101 SER A N 1
ATOM 808 C CA . SER A 1 101 ? 6.900 6.586 -1.161 1.00 86.88 101 SER A CA 1
ATOM 809 C C . SER A 1 101 ? 7.134 5.087 -0.962 1.00 86.88 101 SER A C 1
ATOM 811 O O . SER A 1 101 ? 6.968 4.314 -1.902 1.00 86.88 101 SER A O 1
ATOM 813 N N . LEU A 1 102 ? 7.432 4.649 0.264 1.00 87.19 102 LEU A N 1
ATOM 814 C CA . LEU A 1 102 ? 7.687 3.242 0.576 1.00 87.19 102 LEU A CA 1
ATOM 815 C C . LEU A 1 102 ? 6.437 2.380 0.343 1.00 87.19 102 LEU A C 1
ATOM 817 O O . LEU A 1 102 ? 6.522 1.337 -0.299 1.00 87.19 102 LEU A O 1
ATOM 821 N N . THR A 1 103 ? 5.263 2.851 0.779 1.00 87.94 103 THR A N 1
ATOM 822 C CA . THR A 1 103 ? 3.983 2.162 0.512 1.00 87.94 103 THR A CA 1
ATOM 823 C C . THR A 1 103 ? 3.656 2.091 -0.982 1.00 87.94 103 THR A C 1
ATOM 825 O O . THR A 1 103 ? 3.255 1.030 -1.458 1.00 87.94 103 THR A O 1
ATOM 828 N N . ALA A 1 104 ? 3.892 3.167 -1.741 1.00 88.62 104 ALA A N 1
ATOM 829 C CA . ALA A 1 104 ? 3.709 3.167 -3.194 1.00 88.62 104 ALA A CA 1
ATOM 830 C C . ALA A 1 104 ? 4.634 2.152 -3.886 1.00 88.62 104 ALA A C 1
ATOM 832 O O . ALA A 1 104 ? 4.179 1.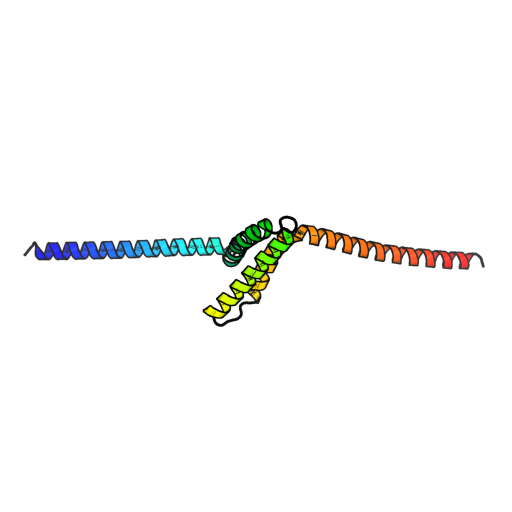337 -4.687 1.00 88.62 104 ALA A O 1
ATOM 833 N N . ILE A 1 105 ? 5.925 2.152 -3.539 1.00 88.94 105 ILE A N 1
ATOM 834 C CA . ILE A 1 105 ? 6.910 1.206 -4.077 1.00 88.94 105 ILE A CA 1
ATOM 835 C C . ILE A 1 105 ? 6.504 -0.232 -3.742 1.00 88.94 105 ILE A C 1
ATOM 837 O O . ILE A 1 105 ? 6.501 -1.085 -4.627 1.00 88.94 105 ILE A O 1
ATOM 841 N N . PHE A 1 106 ? 6.111 -0.500 -2.496 1.00 87.94 106 PHE A N 1
ATOM 842 C CA . PHE A 1 106 ? 5.724 -1.839 -2.055 1.00 87.94 106 PHE A CA 1
ATOM 843 C C . PHE A 1 106 ? 4.509 -2.382 -2.818 1.00 87.94 106 PHE A C 1
ATOM 845 O O . PHE A 1 106 ? 4.471 -3.567 -3.135 1.00 87.94 106 PHE A O 1
ATOM 852 N N . LEU A 1 107 ? 3.544 -1.526 -3.167 1.00 88.62 107 LEU A N 1
ATOM 853 C CA . LEU A 1 107 ? 2.385 -1.901 -3.983 1.00 88.62 107 LEU A CA 1
ATOM 854 C C . LEU A 1 107 ? 2.738 -2.118 -5.460 1.00 88.62 107 LEU A C 1
ATOM 856 O O . LEU A 1 107 ? 2.213 -3.028 -6.102 1.00 88.62 107 LEU A O 1
ATOM 860 N N . LEU A 1 108 ? 3.654 -1.319 -6.007 1.00 89.75 108 LEU A N 1
ATOM 861 C CA . LEU A 1 108 ? 4.068 -1.439 -7.404 1.00 89.75 108 LEU A CA 1
ATOM 862 C C . LEU A 1 108 ? 4.989 -2.645 -7.635 1.00 89.75 108 LEU A C 1
ATOM 864 O O . LEU A 1 108 ? 4.914 -3.271 -8.691 1.00 89.75 108 LEU A O 1
ATOM 868 N N . ILE A 1 109 ? 5.828 -3.023 -6.666 1.00 85.88 109 ILE A N 1
ATOM 869 C CA . ILE A 1 109 ? 6.788 -4.128 -6.819 1.00 85.88 109 ILE A CA 1
ATOM 870 C C . ILE A 1 109 ? 6.120 -5.423 -7.320 1.00 85.88 109 ILE A C 1
ATOM 872 O O . ILE A 1 109 ? 6.570 -5.921 -8.350 1.00 85.88 109 ILE A O 1
ATOM 876 N N . PRO A 1 110 ? 5.048 -5.961 -6.701 1.00 81.44 110 PRO A N 1
ATOM 877 C CA . PRO A 1 110 ? 4.381 -7.173 -7.181 1.00 81.44 110 PRO A CA 1
ATOM 878 C C . PRO A 1 110 ? 3.851 -7.049 -8.613 1.00 81.44 110 PRO A C 1
ATOM 880 O O . PRO A 1 110 ? 3.984 -7.983 -9.403 1.00 81.44 110 PRO A O 1
ATOM 883 N N . ALA A 1 111 ? 3.306 -5.882 -8.974 1.00 82.38 111 ALA A N 1
ATOM 884 C CA . ALA A 1 111 ? 2.761 -5.628 -10.307 1.00 82.38 111 ALA A CA 1
ATOM 885 C C . ALA A 1 111 ? 3.846 -5.628 -11.401 1.00 82.38 111 ALA A C 1
ATOM 887 O O . ALA A 1 111 ? 3.583 -5.995 -12.550 1.00 82.38 111 ALA A O 1
ATOM 888 N N . TYR A 1 112 ? 5.075 -5.250 -11.045 1.00 84.81 112 TYR A N 1
ATOM 889 C CA . TYR A 1 112 ? 6.207 -5.151 -11.966 1.00 84.81 112 TYR A CA 1
ATOM 890 C C . TYR A 1 112 ? 7.268 -6.243 -11.769 1.00 84.81 112 TYR A C 1
ATOM 892 O O . TYR A 1 112 ? 8.195 -6.326 -12.574 1.00 84.81 112 TYR A O 1
ATOM 900 N N . LEU A 1 113 ? 7.116 -7.126 -10.775 1.00 81.88 113 LEU A N 1
ATOM 901 C CA . LEU A 1 113 ? 8.112 -8.122 -10.364 1.00 81.88 113 LEU A CA 1
ATOM 902 C C . LEU A 1 113 ? 8.561 -9.005 -11.532 1.00 81.88 113 LEU A C 1
ATOM 904 O O . LEU A 1 113 ? 9.753 -9.170 -11.774 1.00 81.88 113 LEU A O 1
ATOM 908 N N . VAL A 1 114 ? 7.602 -9.530 -12.299 1.00 77.00 114 VAL A N 1
ATOM 909 C CA . VAL A 1 114 ? 7.866 -10.410 -13.449 1.00 77.00 114 VAL A CA 1
ATOM 910 C C . VAL A 1 114 ? 8.632 -9.668 -14.548 1.00 77.00 114 VAL A C 1
ATOM 912 O O . VAL A 1 114 ? 9.568 -10.217 -15.131 1.00 77.00 114 VAL A O 1
ATOM 915 N N . SER A 1 115 ? 8.263 -8.415 -14.824 1.00 76.75 115 SER A N 1
ATOM 916 C CA . SER A 1 115 ? 8.957 -7.577 -15.808 1.00 76.75 115 SER A CA 1
ATOM 917 C C . SER A 1 115 ? 10.374 -7.233 -15.345 1.00 76.75 115 SER A C 1
ATOM 919 O O . SER A 1 115 ? 11.316 -7.373 -16.125 1.00 76.75 115 SER A O 1
ATOM 921 N N . SER A 1 116 ? 10.543 -6.869 -14.070 1.00 74.38 116 SER A N 1
ATOM 922 C CA . SER A 1 116 ? 11.851 -6.600 -13.463 1.00 74.38 116 SER A CA 1
ATOM 923 C C . SER A 1 116 ? 12.752 -7.831 -13.467 1.00 74.38 116 SER A C 1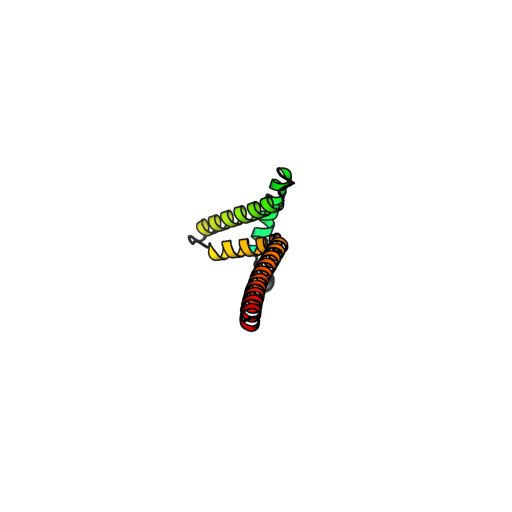
ATOM 925 O O . SER A 1 116 ? 13.923 -7.721 -13.818 1.00 74.38 116 SER A O 1
ATOM 927 N N . LEU A 1 117 ? 12.222 -9.018 -13.160 1.00 82.62 117 LEU A N 1
ATOM 928 C CA . LEU A 1 117 ? 12.979 -10.270 -13.217 1.00 82.62 117 LEU A CA 1
ATOM 929 C C . LEU A 1 117 ? 13.453 -10.569 -14.639 1.00 82.62 117 LEU A C 1
ATOM 931 O O . LEU A 1 117 ? 14.633 -10.845 -14.840 1.00 82.62 117 LEU A O 1
ATOM 935 N N . ARG A 1 118 ? 12.573 -10.465 -15.644 1.00 79.00 118 ARG A N 1
ATOM 936 C CA . ARG A 1 118 ? 12.954 -10.665 -17.055 1.00 79.00 118 ARG A CA 1
ATOM 937 C C . ARG A 1 118 ? 14.053 -9.697 -17.488 1.00 79.00 118 ARG A C 1
ATOM 939 O O . ARG A 1 118 ? 15.008 -10.117 -18.141 1.00 79.00 118 ARG A O 1
ATOM 946 N N . PHE A 1 119 ? 13.936 -8.429 -17.099 1.00 77.38 119 PHE A N 1
ATOM 947 C CA . PHE A 1 119 ? 14.946 -7.417 -17.387 1.00 77.38 119 PHE A CA 1
ATOM 948 C C . PHE A 1 119 ? 16.281 -7.735 -16.697 1.00 77.38 119 PHE A C 1
ATOM 950 O O . PHE A 1 119 ? 17.323 -7.742 -17.351 1.00 77.38 119 PHE A O 1
ATOM 957 N N . GLY A 1 120 ? 16.249 -8.096 -15.411 1.00 83.81 120 GLY A N 1
ATOM 958 C CA . GLY A 1 120 ? 17.431 -8.504 -14.651 1.00 83.81 120 GLY A CA 1
ATOM 959 C C . GLY A 1 120 ? 18.133 -9.721 -15.259 1.00 83.81 120 GLY A C 1
ATOM 960 O O . GLY A 1 120 ? 19.344 -9.693 -15.473 1.00 83.81 120 GLY A O 1
ATOM 961 N N . PHE A 1 121 ? 17.380 -10.760 -15.634 1.00 84.81 121 PHE A N 1
ATOM 962 C CA . PHE A 1 121 ? 17.925 -11.940 -16.313 1.00 84.81 121 PHE A CA 1
ATOM 963 C C . PHE A 1 121 ? 18.554 -11.603 -17.666 1.00 84.81 121 PHE A C 1
ATOM 965 O O . PHE A 1 121 ? 19.631 -12.112 -17.984 1.00 84.81 121 PHE A O 1
ATOM 972 N N . TYR A 1 122 ? 17.916 -10.740 -18.461 1.00 85.69 122 TYR A N 1
ATOM 973 C CA . TYR A 1 122 ? 18.479 -10.282 -19.729 1.00 85.69 122 TYR A CA 1
ATOM 974 C C . TYR A 1 122 ? 19.805 -9.542 -19.518 1.00 85.69 122 TYR A C 1
ATOM 976 O O . TYR A 1 122 ? 20.790 -9.819 -20.206 1.00 85.69 122 TYR A O 1
ATOM 984 N N . PHE A 1 123 ? 19.855 -8.656 -18.525 1.00 83.50 123 PHE A N 1
ATOM 985 C CA . PHE A 1 123 ? 21.042 -7.871 -18.207 1.00 83.50 123 PHE A CA 1
ATOM 986 C C . PHE A 1 123 ? 22.199 -8.746 -17.707 1.00 83.50 123 PHE A C 1
ATOM 988 O O . PHE A 1 123 ? 23.319 -8.630 -18.203 1.00 83.50 123 PHE A O 1
ATOM 995 N N . LEU A 1 124 ? 21.920 -9.695 -16.806 1.00 87.50 124 LEU A N 1
ATOM 996 C CA . LEU A 1 124 ? 22.892 -10.685 -16.329 1.00 87.50 124 LEU A CA 1
ATOM 997 C C . LEU A 1 124 ? 23.420 -11.560 -17.471 1.00 87.50 124 LEU A C 1
ATOM 999 O O . LEU A 1 124 ? 24.625 -11.798 -17.570 1.00 87.50 124 LEU A O 1
ATOM 1003 N N . LYS A 1 125 ? 22.535 -12.012 -18.369 1.00 85.81 125 LYS A N 1
ATOM 1004 C CA . LYS A 1 125 ? 22.922 -12.794 -19.548 1.00 85.81 125 LYS A CA 1
ATOM 1005 C C . LYS A 1 125 ? 23.820 -11.981 -20.479 1.00 85.81 125 LYS A C 1
ATOM 1007 O O . LYS A 1 125 ? 24.824 -12.512 -20.951 1.00 85.81 125 LYS A O 1
ATOM 1012 N N . LYS A 1 126 ? 23.499 -10.704 -20.706 1.00 86.81 126 LYS A N 1
ATOM 1013 C CA . LYS A 1 126 ? 24.323 -9.790 -21.504 1.00 86.81 126 LYS A CA 1
ATOM 1014 C C . LYS A 1 126 ? 25.707 -9.619 -20.879 1.00 86.81 126 LYS A C 1
ATOM 1016 O O . LYS A 1 126 ? 26.696 -9.890 -21.547 1.00 86.81 126 LYS A O 1
ATOM 1021 N N . PHE A 1 127 ? 25.784 -9.292 -19.589 1.00 85.25 127 PHE A N 1
ATOM 1022 C CA . PHE A 1 127 ? 27.055 -9.154 -18.868 1.00 85.25 12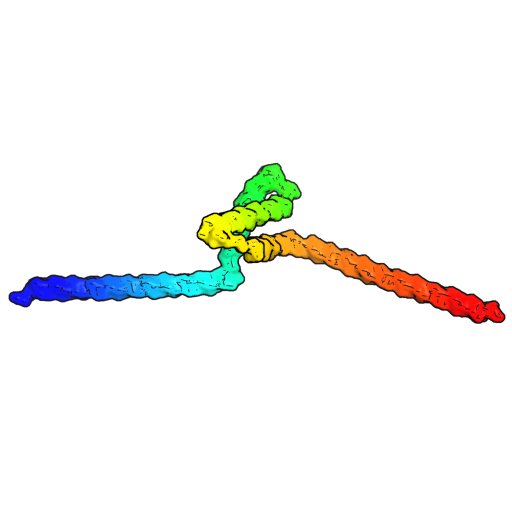7 PHE A CA 1
ATOM 1023 C C . PHE A 1 127 ? 27.912 -10.421 -18.927 1.00 85.25 127 PHE A C 1
ATOM 1025 O O . PHE A 1 127 ? 29.119 -10.356 -19.165 1.00 85.25 127 PHE A O 1
ATOM 1032 N N . ARG A 1 128 ? 27.290 -11.592 -18.754 1.00 86.81 128 ARG A N 1
ATOM 1033 C CA . ARG A 1 128 ? 27.989 -12.875 -18.853 1.00 86.81 128 ARG A CA 1
ATOM 1034 C C . ARG A 1 128 ? 28.542 -13.116 -20.258 1.00 86.81 128 ARG A C 1
ATOM 1036 O O . ARG A 1 128 ? 29.679 -13.562 -20.388 1.00 86.81 128 ARG A O 1
ATOM 1043 N N . ASN A 1 129 ? 27.761 -12.817 -21.293 1.00 86.50 129 ASN A N 1
ATOM 1044 C CA . ASN A 1 129 ? 28.181 -12.999 -22.680 1.00 86.50 129 ASN A CA 1
ATOM 1045 C C . ASN A 1 129 ? 29.323 -12.042 -23.058 1.00 86.50 129 ASN A C 1
ATOM 1047 O O . ASN A 1 129 ? 30.294 -12.489 -23.656 1.00 86.50 129 ASN A O 1
ATOM 1051 N N . GLU A 1 130 ? 29.267 -10.773 -22.645 1.00 84.94 130 GLU A N 1
ATOM 1052 C CA . GLU A 1 130 ? 30.355 -9.802 -22.858 1.00 84.94 130 GLU A CA 1
ATOM 1053 C C . GLU A 1 130 ? 31.659 -10.248 -22.180 1.00 84.94 130 GLU A C 1
ATOM 1055 O O . GLU A 1 130 ? 32.739 -10.217 -22.781 1.00 84.94 130 GLU A O 1
ATOM 1060 N N . LYS A 1 131 ? 31.562 -10.755 -20.943 1.00 81.88 131 LYS A N 1
ATOM 1061 C CA . LYS A 1 131 ? 32.713 -11.301 -20.214 1.00 81.88 131 LYS A CA 1
ATOM 1062 C C . LYS A 1 131 ? 33.301 -12.524 -20.925 1.00 81.88 131 LYS A C 1
ATOM 1064 O O . LYS A 1 131 ? 34.516 -12.622 -21.075 1.00 81.88 131 LYS A O 1
ATOM 1069 N N . MET A 1 132 ? 32.453 -13.437 -21.401 1.00 77.38 132 MET A N 1
ATOM 1070 C CA . MET A 1 132 ? 32.890 -14.654 -22.092 1.00 77.38 132 MET A CA 1
ATOM 1071 C C . MET A 1 132 ? 33.500 -14.360 -23.471 1.00 77.38 132 MET A C 1
ATOM 1073 O O . MET A 1 132 ? 34.536 -14.927 -23.816 1.00 77.38 132 MET A O 1
ATOM 1077 N N . ASN A 1 133 ? 32.922 -13.420 -24.222 1.00 80.06 133 ASN A N 1
ATOM 1078 C CA . ASN A 1 133 ? 33.455 -12.956 -25.504 1.00 80.06 133 ASN A CA 1
ATOM 1079 C C . ASN A 1 133 ? 34.827 -12.286 -25.341 1.00 80.06 133 ASN A C 1
ATOM 1081 O O . ASN A 1 133 ? 35.729 -12.521 -26.145 1.00 80.06 133 ASN A O 1
ATOM 1085 N N . SER A 1 134 ? 35.017 -11.506 -24.273 1.00 77.88 134 SER A N 1
ATOM 1086 C CA . SER A 1 134 ? 36.309 -10.884 -23.956 1.00 77.88 134 SER A CA 1
ATOM 1087 C C . SER A 1 134 ? 37.391 -11.931 -23.674 1.00 77.88 134 SER A C 1
ATOM 1089 O O . SER A 1 134 ? 38.489 -11.852 -24.223 1.00 77.88 134 SER A O 1
ATOM 1091 N N . ILE A 1 135 ? 37.064 -12.965 -22.892 1.00 79.06 135 ILE A N 1
ATOM 1092 C CA . ILE A 1 135 ? 37.984 -14.072 -22.581 1.00 79.06 135 ILE A CA 1
ATOM 1093 C C . ILE A 1 135 ? 38.347 -14.862 -23.849 1.00 79.06 135 ILE A C 1
ATOM 1095 O O . ILE A 1 135 ? 39.520 -15.163 -24.073 1.00 79.06 135 ILE A O 1
ATOM 1099 N N . GLN A 1 136 ? 37.375 -15.154 -24.719 1.00 76.12 136 GLN A N 1
ATOM 1100 C CA . GLN A 1 136 ? 37.641 -15.834 -25.993 1.00 76.12 136 GLN A CA 1
ATOM 1101 C C . GLN A 1 136 ? 38.528 -15.009 -26.930 1.00 76.12 136 GLN A C 1
ATOM 1103 O O . GLN A 1 136 ? 39.392 -15.569 -27.606 1.00 76.12 136 GLN A O 1
ATOM 1108 N N . LYS A 1 137 ? 38.342 -13.685 -26.971 1.00 77.25 137 LYS A N 1
ATOM 1109 C CA . LYS A 1 137 ? 39.164 -12.790 -27.792 1.00 77.25 137 LYS A CA 1
ATOM 1110 C C . LYS A 1 137 ? 40.623 -12.796 -27.324 1.00 77.25 137 LYS A C 1
ATOM 1112 O O . LYS A 1 137 ? 41.511 -12.974 -28.150 1.00 77.25 137 LYS A O 1
ATOM 1117 N N . ILE A 1 138 ? 40.854 -12.720 -26.011 1.00 76.25 138 ILE A N 1
ATOM 1118 C CA . ILE A 1 138 ? 42.194 -12.798 -25.399 1.00 76.25 138 ILE A CA 1
ATOM 1119 C C . ILE A 1 138 ? 42.851 -14.160 -25.674 1.00 76.25 138 ILE A C 1
ATOM 1121 O O . ILE A 1 138 ? 44.011 -14.216 -26.078 1.00 76.25 138 ILE A O 1
ATOM 1125 N N . SER A 1 139 ? 42.103 -15.258 -25.526 1.00 73.62 139 SER A N 1
ATOM 1126 C CA . SER A 1 139 ? 42.591 -16.615 -25.812 1.00 73.62 139 SER A CA 1
ATOM 1127 C C . SER A 1 139 ? 42.998 -16.797 -27.282 1.00 73.62 139 SER A C 1
ATOM 1129 O O . SER A 1 139 ? 44.082 -17.314 -27.561 1.00 73.62 139 SER A O 1
ATOM 1131 N N . LYS A 1 140 ? 42.182 -16.318 -28.232 1.00 72.31 140 LYS A N 1
ATOM 1132 C CA . LYS A 1 140 ? 42.524 -16.351 -29.663 1.00 72.31 140 LYS A CA 1
ATOM 1133 C C . LYS A 1 140 ? 43.762 -15.512 -29.973 1.00 72.31 140 LYS A C 1
ATOM 1135 O O . LYS A 1 140 ? 44.614 -15.971 -30.726 1.00 72.31 140 LYS A O 1
ATOM 1140 N N . GLN A 1 141 ? 43.889 -14.325 -29.378 1.00 71.88 141 GLN A N 1
ATOM 1141 C CA . GLN A 1 141 ? 45.054 -13.458 -29.575 1.00 71.88 141 GLN A CA 1
ATOM 1142 C C . GLN A 1 141 ? 46.347 -14.139 -29.094 1.00 71.88 141 GLN A C 1
ATOM 1144 O O . GLN A 1 141 ? 47.323 -14.184 -29.836 1.00 71.88 141 GLN A O 1
ATOM 1149 N N . GLY A 1 142 ? 46.333 -14.741 -27.899 1.00 68.19 142 GLY A N 1
ATOM 1150 C CA . GLY A 1 142 ? 47.485 -15.465 -27.351 1.00 68.19 142 GLY A CA 1
ATOM 1151 C C . GLY A 1 142 ? 47.881 -16.695 -28.175 1.00 68.19 142 GLY A C 1
ATOM 1152 O O . GLY A 1 142 ? 49.067 -16.941 -28.380 1.00 68.19 142 GLY A O 1
ATOM 1153 N N . SER A 1 143 ? 46.901 -17.431 -28.712 1.00 65.19 143 SER A N 1
ATOM 1154 C CA . SER A 1 143 ? 47.157 -18.588 -29.581 1.00 65.19 143 SER A CA 1
ATOM 1155 C C . SER A 1 143 ? 47.811 -18.199 -30.914 1.00 65.19 143 SER A C 1
ATOM 1157 O O . SER A 1 143 ? 48.703 -18.909 -31.377 1.00 65.19 143 SER A O 1
ATOM 1159 N N . ILE A 1 144 ? 47.418 -17.068 -31.512 1.00 68.56 144 ILE A N 1
ATOM 1160 C CA . ILE A 1 144 ? 48.020 -16.560 -32.757 1.00 68.56 144 ILE A CA 1
ATOM 1161 C C . ILE A 1 144 ? 49.477 -16.137 -32.517 1.00 68.56 144 ILE A C 1
ATOM 1163 O O . ILE A 1 144 ? 50.356 -16.501 -33.296 1.00 68.56 144 ILE A O 1
ATOM 1167 N N . THR A 1 145 ? 49.753 -15.438 -31.412 1.00 63.94 145 THR A N 1
ATOM 1168 C CA . THR A 1 145 ? 51.115 -15.010 -31.053 1.00 63.94 145 THR A CA 1
ATOM 1169 C C . THR A 1 145 ? 52.045 -16.198 -30.797 1.00 63.94 145 THR A C 1
ATOM 1171 O O . THR A 1 145 ? 53.167 -16.210 -31.295 1.00 63.94 145 THR A O 1
ATOM 1174 N N . PHE A 1 146 ? 51.575 -17.233 -30.090 1.00 62.56 146 PHE A N 1
ATOM 1175 C CA . PHE A 1 146 ? 52.355 -18.457 -29.857 1.00 62.56 146 PHE A CA 1
ATOM 1176 C C . PHE A 1 146 ? 52.673 -19.211 -31.150 1.00 62.56 146 PHE A C 1
ATOM 1178 O O . PHE A 1 146 ? 53.793 -19.683 -31.332 1.00 62.56 146 PHE A O 1
ATOM 1185 N N . LYS A 1 147 ? 51.704 -19.309 -32.067 1.00 60.94 147 LYS A N 1
ATOM 1186 C CA . LYS A 1 147 ? 51.885 -20.016 -33.339 1.00 60.94 147 LYS A CA 1
ATOM 1187 C C . LYS A 1 147 ? 52.908 -19.318 -34.240 1.00 60.94 147 LYS A C 1
ATOM 1189 O O . LYS A 1 147 ? 53.706 -19.993 -34.874 1.00 60.94 147 LYS A O 1
ATOM 1194 N N . ASN A 1 148 ? 52.932 -17.985 -34.241 1.00 62.75 148 ASN A N 1
ATOM 1195 C CA . ASN A 1 148 ? 53.919 -17.214 -34.999 1.00 62.75 148 ASN A CA 1
ATOM 1196 C C . ASN A 1 148 ? 55.338 -17.302 -34.416 1.00 62.75 148 ASN A C 1
ATOM 1198 O O . ASN A 1 148 ? 56.298 -17.135 -35.158 1.00 62.75 148 ASN A O 1
ATOM 1202 N N . HIS A 1 149 ? 55.486 -17.570 -33.115 1.00 63.91 149 HIS A N 1
ATOM 1203 C CA . HIS A 1 149 ? 56.799 -17.672 -32.473 1.00 63.91 149 HIS A CA 1
ATOM 1204 C C . HIS A 1 149 ? 57.479 -19.038 -32.674 1.00 63.91 149 HIS A C 1
ATOM 1206 O O . HIS A 1 149 ? 58.683 -19.140 -32.506 1.00 63.91 149 HIS A O 1
ATOM 1212 N N . PHE A 1 150 ? 56.720 -20.073 -33.049 1.00 59.53 150 PHE A N 1
ATOM 1213 C CA . PHE A 1 150 ? 57.224 -21.437 -33.276 1.00 59.53 150 PHE A CA 1
ATOM 1214 C C . PHE A 1 150 ? 57.535 -21.757 -34.750 1.00 59.53 150 PHE A C 1
ATOM 1216 O O . PHE A 1 150 ? 57.990 -22.857 -35.052 1.00 59.53 150 PHE A O 1
ATOM 1223 N N . ILE A 1 151 ? 57.224 -20.837 -35.671 1.00 57.50 151 ILE A N 1
ATOM 1224 C CA . ILE A 1 151 ? 57.410 -21.001 -37.128 1.00 57.50 151 ILE A CA 1
ATOM 1225 C C . ILE A 1 151 ? 58.641 -20.208 -37.633 1.00 57.50 151 ILE A C 1
ATOM 1227 O O . ILE A 1 151 ? 58.980 -20.282 -38.812 1.00 57.50 151 ILE A O 1
ATOM 1231 N N . LEU A 1 152 ? 59.329 -19.482 -36.744 1.00 49.59 152 LEU A N 1
ATOM 1232 C CA . LEU A 1 152 ? 60.629 -18.834 -36.974 1.00 49.59 152 LEU A CA 1
ATOM 1233 C C . LEU A 1 152 ? 61.739 -19.655 -36.314 1.00 49.59 152 LEU A C 1
ATOM 1235 O O . LEU A 1 152 ? 62.827 -19.731 -36.921 1.00 49.59 152 LEU A O 1
#

Radius of gyration: 33.89 Å; chains: 1; bounding box: 99×41×95 Å

pLDDT: mean 85.14, std 9.69, range [49.59, 96.69]

Organism: NCBI:txid1193028

Foldseek 3Di:
DPDVVVVVVVVVVVVVVVVVVVVVVVVVVVVVVVVVCVVCVVPPPVLVVLVVQLVVQLVVVCVVPVPPSLVSSLCSSVVSLVVVQVVCCVPVVDGPVVVSVVSSCVSSCVVCVVVVVVVVVVVVVVVVVVVVVVVVVVVVVVVVVVVVVVVD

Secondary structure (DSSP, 8-state):
--HHHHHHHHHHHHHHHHHHHHHHHHHHHHHHHHHHHHHHHHS-HHHHHHHHHHHHHHHHHHHH-GGGHHHHHHHHHHHHHHHHHHHHHHHHSS--HHHHHHHHHHHHHHHHHHHHHHHHHHHHHHHHHHHHHHHHHHHHHHHHHHHHHS--